Protein AF-A0A8T4JKM2-F1 (afdb_monomer)

Nearest PDB structures (foldseek):
  6i52-assembly1_C  TM=3.536E-01  e=5.740E-02  Saccharomyces cerevisiae S288C
  6cqk-assembly3_C  TM=4.579E-01  e=3.574E-01  Saccharomyces cerevisiae
  2dud-assembly1_B  TM=3.656E-01  e=1.606E-01  Homo sapiens
  8oo7-assembly1_D  TM=4.396E-01  e=1.058E+00  Thermochaetoides thermophila
  6edx-assembly1_A  TM=4.771E-01  e=9.286E+00  Homo sapiens

Sequence (101 aa):
MIQILYSKDVIESSDKSFTIIKEPEIIEDETLEDQRLHITGTFNGKHKKFNCSKVNARFIVESVQTSDVSEWIGIILILETYKTKKDGEMIDAINIKEVRN

Solvent-accessible surface area (backbone atoms only — not comparable to full-atom values): 5868 Å² total; per-residue (Å²): 136,78,43,75,60,50,43,65,61,57,69,76,39,92,63,40,51,33,32,26,73,42,64,55,42,79,46,80,47,96,89,45,102,57,76,34,40,36,37,33,23,37,42,87,91,36,68,28,33,38,78,38,48,73,69,47,50,50,52,48,29,69,70,72,73,46,86,58,52,70,75,45,48,66,30,32,36,31,50,44,71,45,80,44,78,54,98,90,41,82,42,70,40,74,43,68,75,46,78,46,126

Structure (mmCIF, N/CA/C/O backbone):
data_AF-A0A8T4JKM2-F1
#
_entry.id   AF-A0A8T4JKM2-F1
#
loop_
_atom_site.group_PDB
_atom_site.id
_atom_site.type_symbol
_atom_site.label_atom_id
_atom_site.label_alt_id
_atom_site.label_comp_id
_atom_site.label_asym_id
_atom_site.label_entity_id
_atom_site.label_seq_id
_atom_site.pdbx_PDB_ins_code
_atom_site.Cartn_x
_atom_site.Cartn_y
_atom_site.Cartn_z
_atom_site.occupancy
_atom_site.B_iso_or_equiv
_atom_site.auth_seq_id
_atom_site.auth_comp_id
_atom_site.auth_asym_id
_atom_site.auth_atom_id
_atom_site.pdbx_PDB_model_num
ATOM 1 N N . MET A 1 1 ? -5.824 16.584 -7.220 1.00 70.44 1 MET A N 1
ATOM 2 C CA . MET A 1 1 ? -4.993 15.518 -7.821 1.00 70.44 1 MET A CA 1
ATOM 3 C C . MET A 1 1 ? -4.438 14.666 -6.686 1.00 70.44 1 MET A C 1
ATOM 5 O O . MET A 1 1 ? -3.863 15.243 -5.772 1.00 70.44 1 MET A O 1
ATOM 9 N N . ILE A 1 2 ? -4.683 13.351 -6.676 1.00 83.19 2 ILE A N 1
ATOM 10 C CA . ILE A 1 2 ? -4.150 12.452 -5.634 1.00 83.19 2 ILE A CA 1
ATOM 11 C C . ILE A 1 2 ? -2.735 12.037 -6.047 1.00 83.19 2 ILE A C 1
ATOM 13 O O . ILE A 1 2 ? -2.536 11.630 -7.188 1.00 83.19 2 ILE A O 1
ATOM 17 N N . GLN A 1 3 ? -1.761 12.176 -5.148 1.00 91.44 3 GLN A N 1
ATOM 18 C CA . GLN A 1 3 ? -0.361 11.847 -5.428 1.00 91.44 3 GLN A CA 1
ATOM 19 C C . GLN A 1 3 ? -0.084 10.358 -5.200 1.00 91.44 3 GLN A C 1
ATOM 21 O O . GLN A 1 3 ? -0.653 9.760 -4.289 1.00 91.44 3 GLN A O 1
ATOM 26 N N . ILE A 1 4 ? 0.831 9.776 -5.975 1.00 94.38 4 ILE A N 1
ATOM 27 C CA . ILE A 1 4 ? 1.360 8.435 -5.698 1.00 94.38 4 ILE A CA 1
ATOM 28 C C . ILE A 1 4 ? 2.195 8.466 -4.404 1.00 94.38 4 ILE A C 1
ATOM 30 O O . ILE A 1 4 ? 2.862 9.463 -4.108 1.00 94.38 4 ILE A O 1
ATOM 34 N N . LEU A 1 5 ? 2.111 7.393 -3.617 1.00 95.94 5 LEU A N 1
ATOM 35 C CA . LEU A 1 5 ? 2.996 7.112 -2.493 1.00 95.94 5 LEU A CA 1
ATOM 36 C C . LEU A 1 5 ? 4.278 6.464 -3.019 1.00 95.94 5 LEU A C 1
ATOM 38 O O . LEU A 1 5 ? 4.234 5.37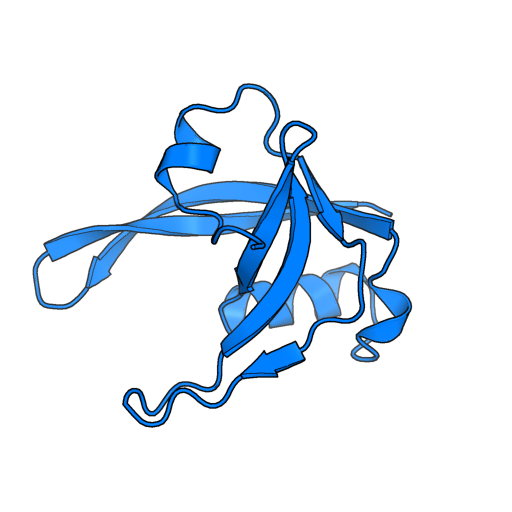4 -3.590 1.00 95.94 5 LEU A O 1
ATOM 42 N N . TYR A 1 6 ? 5.414 7.119 -2.808 1.00 95.62 6 TYR A N 1
ATOM 43 C CA . TYR A 1 6 ? 6.724 6.602 -3.192 1.00 95.62 6 TYR A CA 1
ATOM 44 C C . TYR A 1 6 ? 7.492 6.079 -1.980 1.00 95.62 6 TYR A C 1
ATOM 46 O O . TYR A 1 6 ? 7.274 6.513 -0.852 1.00 95.62 6 TYR A O 1
ATOM 54 N N . SER A 1 7 ? 8.458 5.187 -2.212 1.00 95.94 7 SER A N 1
ATOM 55 C CA . SER A 1 7 ? 9.308 4.623 -1.152 1.00 95.94 7 SER A CA 1
ATOM 56 C C . SER A 1 7 ? 10.002 5.708 -0.321 1.00 95.94 7 SER A C 1
ATOM 58 O O . SER A 1 7 ? 10.144 5.563 0.889 1.00 95.94 7 SER A O 1
ATOM 60 N N . LYS A 1 8 ? 10.357 6.838 -0.948 1.00 96.56 8 LYS A N 1
ATOM 61 C CA . LYS A 1 8 ? 10.904 8.014 -0.261 1.00 96.56 8 LYS A CA 1
ATOM 62 C C . LYS A 1 8 ? 9.955 8.566 0.811 1.00 96.56 8 LYS A C 1
ATOM 64 O O . LYS A 1 8 ? 10.417 8.842 1.912 1.00 96.56 8 LYS A O 1
ATOM 69 N N . ASP A 1 9 ? 8.650 8.661 0.526 1.00 96.81 9 ASP A N 1
ATOM 70 C CA . ASP A 1 9 ? 7.654 9.122 1.505 1.00 96.81 9 ASP A CA 1
ATOM 71 C C . ASP A 1 9 ? 7.650 8.205 2.747 1.00 96.81 9 ASP A C 1
ATOM 73 O O . ASP A 1 9 ? 7.544 8.681 3.874 1.00 96.81 9 ASP A O 1
ATOM 77 N N . VAL A 1 10 ? 7.798 6.887 2.550 1.00 97.31 10 VAL A N 1
ATOM 78 C CA . VAL A 1 10 ? 7.816 5.884 3.633 1.00 97.31 10 VAL A CA 1
ATOM 79 C C . VAL A 1 10 ? 9.124 5.921 4.433 1.00 97.31 10 VAL A C 1
ATOM 81 O O . VAL A 1 10 ? 9.108 5.711 5.646 1.00 97.31 10 VAL A O 1
ATOM 84 N N . ILE A 1 11 ? 10.257 6.183 3.776 1.00 96.69 11 ILE A N 1
ATOM 85 C CA . ILE A 1 11 ? 11.576 6.303 4.421 1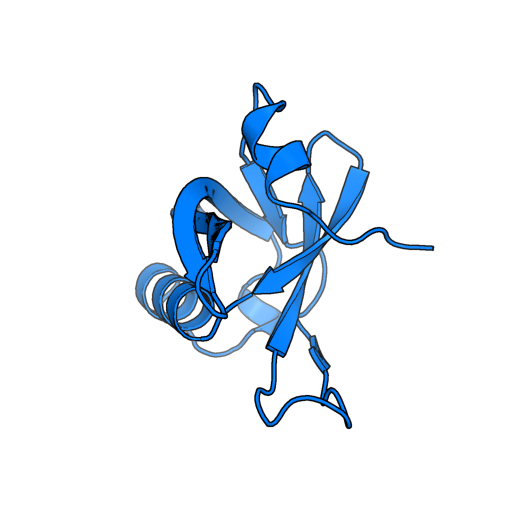.00 96.69 11 ILE A CA 1
ATOM 86 C C . ILE A 1 11 ? 11.641 7.550 5.307 1.00 96.69 11 ILE A C 1
ATOM 88 O O . ILE A 1 11 ? 12.144 7.474 6.425 1.00 96.69 11 ILE A O 1
ATOM 92 N N . GLU A 1 12 ? 11.136 8.681 4.815 1.00 96.31 12 GLU A N 1
ATOM 93 C CA . GLU A 1 12 ? 11.194 9.973 5.511 1.00 96.31 12 GLU A CA 1
ATOM 94 C C . GLU A 1 12 ? 10.134 10.109 6.615 1.00 96.31 12 GLU A C 1
ATOM 96 O O . GLU A 1 12 ? 10.213 11.021 7.438 1.00 96.31 12 GLU A O 1
ATOM 101 N N . SER A 1 13 ? 9.143 9.214 6.649 1.00 95.94 13 SER A N 1
ATOM 102 C CA . SER A 1 13 ? 8.067 9.269 7.631 1.00 95.94 13 SER A CA 1
ATOM 103 C C . SER A 1 13 ? 8.437 8.654 8.981 1.00 95.94 13 SER A C 1
ATOM 105 O O . SER A 1 13 ? 8.947 7.533 9.055 1.00 95.94 13 SER A O 1
ATOM 107 N N . SER A 1 14 ? 8.076 9.348 10.064 1.00 94.31 14 SER A N 1
ATOM 108 C CA . SER A 1 14 ? 8.063 8.788 11.419 1.00 94.31 14 SER A CA 1
ATOM 109 C C . SER A 1 14 ? 6.880 7.843 11.659 1.00 94.31 14 SER A C 1
ATOM 111 O O . SER A 1 14 ? 7.017 6.895 12.430 1.00 94.31 14 SER A O 1
ATOM 113 N N . ASP A 1 15 ? 5.748 8.067 10.986 1.00 95.69 15 ASP A N 1
ATOM 114 C CA . ASP A 1 15 ? 4.570 7.199 11.016 1.00 95.69 15 ASP A CA 1
ATOM 115 C C . ASP A 1 15 ? 4.383 6.510 9.661 1.00 95.69 15 ASP A C 1
ATOM 117 O O . ASP A 1 15 ? 4.163 7.146 8.630 1.00 95.69 15 ASP A O 1
ATOM 121 N N . LYS A 1 16 ? 4.490 5.184 9.649 1.00 97.12 16 LYS A N 1
ATOM 122 C CA . LYS A 1 16 ? 4.386 4.386 8.421 1.00 97.12 16 LYS A CA 1
ATOM 123 C C . LYS A 1 16 ? 2.994 3.793 8.218 1.00 97.12 16 LYS A C 1
ATOM 125 O O . LYS A 1 16 ? 2.839 2.875 7.416 1.00 97.12 16 LYS A O 1
ATOM 130 N N . SER A 1 17 ? 2.003 4.309 8.937 1.00 98.19 17 SER A N 1
ATOM 131 C CA . SER A 1 17 ? 0.611 3.887 8.843 1.00 98.19 17 SER A CA 1
ATOM 132 C C . SER A 1 17 ? -0.053 4.474 7.598 1.00 98.19 17 SER A C 1
ATOM 134 O O . SER A 1 17 ? -0.063 5.687 7.379 1.00 98.19 17 SER A O 1
ATOM 136 N N . PHE A 1 18 ? -0.631 3.601 6.782 1.00 98.38 18 PHE A N 1
ATOM 137 C CA . PHE A 1 18 ? -1.434 3.947 5.620 1.00 98.38 18 PHE A CA 1
ATOM 138 C C . PHE A 1 18 ? -2.855 3.427 5.829 1.00 98.38 18 PHE A C 1
ATOM 140 O O . PHE A 1 18 ? -3.076 2.219 5.821 1.00 98.38 18 PHE A O 1
ATOM 147 N N . THR A 1 19 ? -3.823 4.322 6.012 1.00 98.25 19 THR A N 1
ATOM 148 C CA . THR A 1 19 ? -5.229 3.937 6.213 1.00 98.25 19 THR A CA 1
ATOM 149 C C . THR A 1 19 ? -5.960 3.931 4.883 1.00 98.25 19 THR A C 1
ATOM 151 O O . THR A 1 19 ? -5.976 4.952 4.198 1.00 98.25 19 THR A O 1
ATOM 154 N N . ILE A 1 20 ? -6.585 2.818 4.515 1.00 97.81 20 ILE A N 1
ATOM 155 C CA . ILE A 1 20 ? 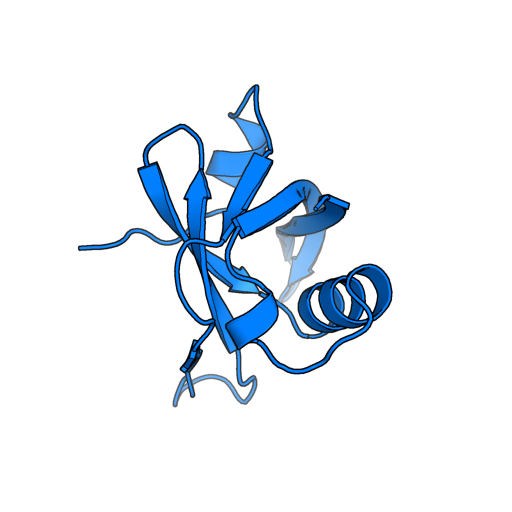-7.378 2.706 3.286 1.00 97.81 20 ILE A CA 1
ATOM 156 C C . ILE A 1 20 ? -8.673 3.510 3.454 1.00 97.81 20 ILE A C 1
ATOM 158 O O . ILE A 1 20 ? -9.400 3.320 4.423 1.00 97.81 20 ILE A O 1
ATOM 162 N N . ILE A 1 21 ? -8.969 4.420 2.521 1.00 97.44 21 ILE A N 1
ATOM 163 C CA . ILE A 1 21 ? -10.134 5.328 2.624 1.00 97.44 21 ILE A CA 1
ATOM 164 C C . ILE A 1 21 ? -11.134 5.178 1.476 1.00 97.44 21 ILE A C 1
ATOM 166 O O . ILE A 1 21 ? -12.176 5.832 1.480 1.00 97.44 21 ILE A O 1
ATOM 170 N N . LYS A 1 22 ? -10.800 4.376 0.465 1.00 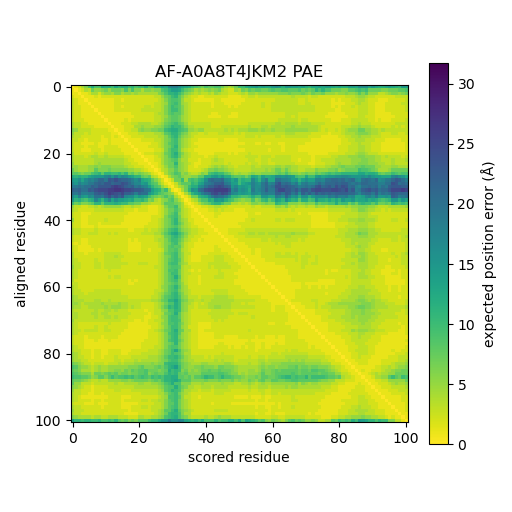95.81 22 LYS A N 1
ATOM 171 C CA . LYS A 1 22 ? -11.659 4.068 -0.680 1.00 95.81 22 LYS A CA 1
ATOM 172 C C . LYS A 1 22 ? -11.407 2.646 -1.145 1.00 95.81 22 LYS A C 1
ATOM 174 O O . LYS A 1 22 ? -10.320 2.116 -0.920 1.00 95.81 22 LYS A O 1
ATOM 179 N N . GLU A 1 23 ? -12.397 2.101 -1.837 1.00 94.75 23 GLU A N 1
ATOM 180 C CA . GLU A 1 23 ? -12.287 0.825 -2.529 1.00 94.75 23 GLU A CA 1
ATOM 181 C C . GLU A 1 23 ? -11.061 0.830 -3.468 1.00 94.75 23 GLU A C 1
ATOM 183 O O . GLU A 1 23 ? -10.891 1.771 -4.254 1.00 94.75 23 GLU A O 1
ATOM 188 N N . PRO A 1 24 ? -10.156 -0.155 -3.338 1.00 93.62 24 PRO A N 1
ATOM 189 C CA . PRO A 1 24 ? -9.048 -0.358 -4.260 1.00 93.62 24 PRO A CA 1
ATOM 190 C C . PRO A 1 24 ? -9.507 -0.561 -5.707 1.00 93.62 24 PRO A C 1
ATOM 192 O O . PRO A 1 24 ? -10.426 -1.324 -5.979 1.00 93.62 24 PRO A O 1
ATOM 195 N N . GLU A 1 25 ? -8.806 0.067 -6.647 1.00 91.69 25 GLU A N 1
ATOM 196 C CA . GLU A 1 25 ? -9.116 -0.001 -8.079 1.00 91.69 25 GLU A CA 1
ATOM 197 C C . GLU A 1 25 ? -8.008 -0.771 -8.807 1.00 91.69 25 GLU A C 1
ATOM 199 O O . GLU A 1 25 ? -6.824 -0.511 -8.585 1.00 91.69 25 GLU A O 1
ATOM 204 N N . ILE A 1 26 ? -8.359 -1.698 -9.699 1.00 85.44 26 ILE A N 1
ATOM 205 C CA . ILE A 1 26 ? -7.381 -2.279 -10.629 1.00 85.44 26 ILE A CA 1
ATOM 206 C C . ILE A 1 26 ? -7.206 -1.292 -11.777 1.00 85.44 26 ILE A C 1
ATOM 208 O O . ILE A 1 26 ? -8.181 -0.921 -12.428 1.00 85.44 26 ILE A O 1
ATOM 212 N N . ILE A 1 27 ? -5.967 -0.869 -12.022 1.00 79.50 27 ILE A N 1
ATOM 213 C CA . ILE A 1 27 ? -5.634 -0.080 -13.20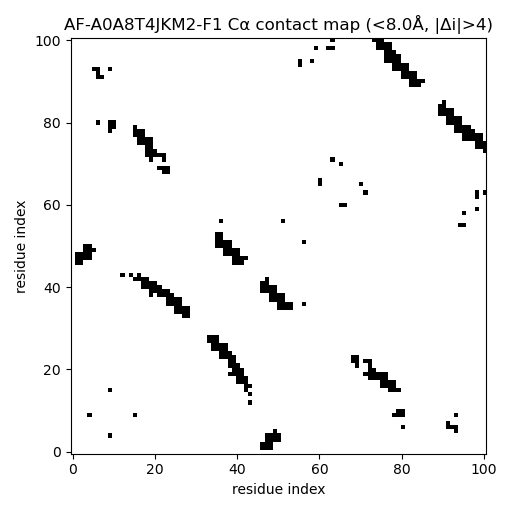7 1.00 79.50 27 ILE A CA 1
ATOM 214 C C . ILE A 1 27 ? -4.834 -0.970 -14.151 1.00 79.50 27 ILE A C 1
ATOM 216 O O . ILE A 1 27 ? -3.800 -1.530 -13.773 1.00 79.50 27 ILE A O 1
ATOM 220 N N . GLU A 1 28 ? -5.338 -1.106 -15.372 1.00 63.56 28 GLU A N 1
ATOM 221 C CA . GLU A 1 28 ? -4.588 -1.670 -16.487 1.00 63.56 28 GLU A CA 1
ATOM 222 C C . GLU A 1 28 ? -3.637 -0.581 -16.995 1.00 63.56 28 GLU A C 1
ATOM 224 O O . GLU A 1 28 ? -4.073 0.472 -17.460 1.00 63.56 28 GLU A O 1
ATOM 229 N N . ASP A 1 29 ? -2.332 -0.786 -16.824 1.00 55.12 29 ASP A N 1
ATOM 230 C CA . ASP A 1 29 ? -1.324 0.058 -17.456 1.00 55.12 29 ASP A CA 1
ATOM 231 C C . ASP A 1 29 ? -1.060 -0.518 -18.85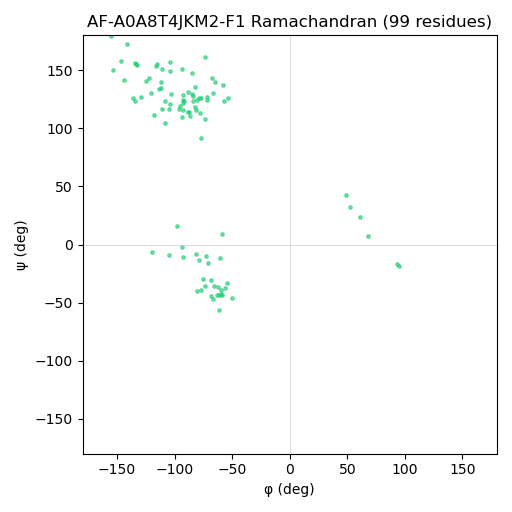0 1.00 55.12 29 ASP A C 1
ATOM 233 O O . ASP A 1 29 ? -0.511 -1.608 -18.983 1.00 55.12 29 ASP A O 1
ATOM 237 N N . GLU A 1 30 ? -1.467 0.195 -19.901 1.00 46.59 30 GLU A N 1
ATOM 238 C CA . GLU A 1 30 ? -1.320 -0.250 -21.296 1.00 46.59 30 GLU A CA 1
ATOM 239 C C . GLU A 1 30 ? 0.152 -0.477 -21.711 1.00 46.59 30 GLU A C 1
ATOM 241 O O . GLU A 1 30 ? 0.417 -1.048 -22.769 1.00 46.59 30 GLU A O 1
ATOM 246 N N . THR A 1 31 ? 1.122 -0.046 -20.893 1.00 53.09 31 THR A N 1
ATOM 247 C CA . THR A 1 31 ? 2.562 -0.143 -21.181 1.00 53.09 31 THR A CA 1
ATOM 248 C C . THR A 1 31 ? 3.304 -1.226 -20.398 1.00 53.09 31 THR A C 1
ATOM 250 O O . THR A 1 31 ? 4.465 -1.513 -20.700 1.00 53.09 31 THR A O 1
ATOM 253 N N . LEU A 1 32 ? 2.663 -1.852 -19.409 1.00 44.31 32 LEU A N 1
ATOM 254 C CA . LEU A 1 32 ? 3.266 -2.862 -18.543 1.00 44.31 32 LEU A CA 1
ATOM 255 C C . LEU A 1 32 ? 2.292 -4.036 -18.415 1.00 44.31 32 LEU A C 1
ATOM 257 O O . LEU A 1 32 ? 1.181 -3.858 -17.939 1.00 44.31 32 LEU A O 1
ATOM 261 N N . GLU A 1 33 ? 2.725 -5.252 -18.752 1.00 47.78 33 GLU A N 1
ATOM 262 C CA . GLU A 1 33 ? 1.963 -6.514 -18.605 1.00 47.78 33 GLU A CA 1
ATOM 263 C C . GLU A 1 33 ? 1.515 -6.844 -17.153 1.00 47.78 33 GLU A C 1
ATOM 265 O O . GLU A 1 33 ? 1.015 -7.933 -16.880 1.00 47.78 33 GLU A O 1
ATOM 270 N N . ASP A 1 34 ? 1.674 -5.914 -16.207 1.00 58.88 34 ASP A N 1
ATOM 271 C CA . ASP A 1 34 ? 1.314 -6.041 -14.801 1.00 58.88 34 ASP A CA 1
ATOM 272 C C . ASP A 1 34 ? 0.086 -5.175 -14.481 1.00 58.88 34 ASP A C 1
ATOM 274 O O . ASP A 1 34 ? 0.195 -3.963 -14.276 1.00 58.88 34 ASP A O 1
ATOM 278 N N . GLN A 1 35 ? -1.079 -5.809 -14.327 1.00 65.19 35 GLN A N 1
ATOM 279 C CA . GLN A 1 35 ? -2.210 -5.197 -13.625 1.00 65.19 35 GLN A CA 1
ATOM 280 C C . GLN A 1 35 ? -1.769 -4.815 -12.205 1.00 65.19 35 GLN A C 1
ATOM 282 O O . GLN A 1 35 ? -1.303 -5.666 -11.436 1.00 65.19 35 GLN A O 1
ATOM 287 N N . ARG A 1 36 ? -1.914 -3.537 -11.831 1.00 76.25 36 ARG A N 1
ATOM 288 C CA . ARG A 1 36 ? -1.574 -3.064 -10.481 1.00 76.25 36 ARG A CA 1
ATOM 289 C C . ARG A 1 36 ? -2.819 -2.627 -9.731 1.00 76.25 36 ARG A C 1
ATOM 291 O O . ARG A 1 36 ? -3.650 -1.880 -10.241 1.00 76.25 36 ARG A O 1
ATOM 298 N N . LEU A 1 37 ? -2.917 -3.078 -8.482 1.00 89.62 37 LEU A N 1
ATOM 299 C CA . LEU A 1 37 ? -3.989 -2.68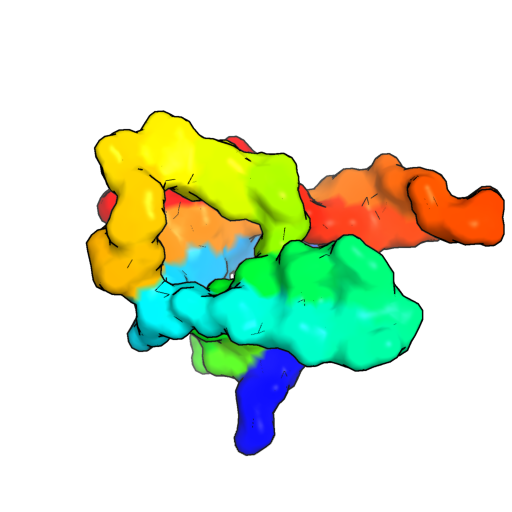3 -7.580 1.00 89.62 37 LEU A CA 1
ATOM 300 C C . LEU A 1 37 ? -3.636 -1.327 -6.962 1.00 89.62 37 LEU A C 1
ATOM 302 O O . LEU A 1 37 ? -2.641 -1.195 -6.250 1.00 89.62 37 LEU A O 1
ATOM 306 N N . HIS A 1 38 ? -4.427 -0.302 -7.243 1.00 93.69 38 HIS A N 1
ATOM 307 C CA . HIS A 1 38 ? -4.256 1.032 -6.689 1.00 93.69 38 HIS A CA 1
ATOM 308 C C . HIS A 1 38 ? -5.119 1.184 -5.444 1.00 93.69 38 HIS A C 1
ATOM 310 O O . HIS A 1 38 ? -6.341 1.291 -5.513 1.00 93.69 38 HIS A O 1
ATOM 316 N N . ILE A 1 39 ? -4.464 1.244 -4.288 1.00 95.88 39 ILE A N 1
ATOM 317 C CA . ILE A 1 39 ? -5.130 1.446 -3.006 1.00 95.88 39 ILE A CA 1
ATOM 318 C C . ILE A 1 39 ? -5.081 2.936 -2.675 1.00 95.88 39 ILE A C 1
ATOM 320 O O . ILE A 1 39 ? -4.004 3.522 -2.553 1.00 95.88 39 ILE A O 1
ATOM 324 N N . THR A 1 40 ? -6.241 3.575 -2.533 1.00 97.06 40 THR A N 1
ATOM 325 C CA . THR A 1 40 ? -6.310 4.981 -2.114 1.00 97.06 40 THR A CA 1
ATOM 326 C C . THR A 1 40 ? -6.463 5.067 -0.598 1.00 97.06 40 THR A C 1
ATOM 328 O O . THR A 1 40 ? -7.356 4.453 -0.015 1.00 97.06 40 THR A O 1
ATOM 331 N N . GLY A 1 41 ? -5.610 5.864 0.041 1.00 97.12 41 GLY A N 1
ATOM 332 C CA . GLY A 1 41 ? -5.545 5.967 1.495 1.00 97.12 41 GLY A CA 1
ATOM 333 C C . GLY A 1 41 ? -4.983 7.286 1.998 1.00 97.12 41 GLY A C 1
ATOM 334 O O . GLY A 1 41 ? -4.604 8.164 1.217 1.00 97.12 41 GLY A O 1
ATOM 335 N N . THR A 1 42 ? -4.920 7.412 3.318 1.00 97.62 42 THR A N 1
ATOM 336 C CA . THR A 1 42 ? -4.280 8.526 4.018 1.00 97.62 42 THR A CA 1
ATOM 337 C C . THR A 1 42 ? -2.931 8.081 4.565 1.00 97.62 42 THR A C 1
ATOM 339 O O . THR A 1 42 ? -2.841 7.069 5.253 1.00 97.62 42 THR A O 1
ATOM 342 N N . PHE A 1 43 ? -1.891 8.865 4.287 1.00 97.62 43 PHE A N 1
ATOM 343 C CA . PHE A 1 43 ? -0.537 8.689 4.808 1.00 97.62 43 PHE A CA 1
ATOM 344 C C . PHE A 1 43 ? 0.006 10.053 5.229 1.00 97.62 43 PHE A C 1
ATOM 346 O O . PHE A 1 43 ? -0.026 10.993 4.430 1.00 97.62 43 PHE A O 1
ATOM 353 N N . ASN A 1 44 ? 0.468 10.196 6.475 1.00 94.81 44 ASN A N 1
ATOM 354 C CA . ASN A 1 44 ? 0.889 11.489 7.038 1.00 94.81 44 ASN A CA 1
ATOM 355 C C . ASN A 1 44 ? -0.139 12.616 6.825 1.00 94.81 44 ASN A C 1
ATOM 357 O O . ASN A 1 44 ? 0.200 13.725 6.406 1.00 94.81 44 ASN A O 1
ATOM 361 N N . GLY A 1 45 ? -1.424 12.304 7.028 1.00 93.25 45 GLY A N 1
ATOM 362 C CA . GLY A 1 45 ? -2.530 13.250 6.845 1.00 93.25 45 GLY A CA 1
ATOM 363 C C . GLY A 1 45 ? -2.794 13.673 5.393 1.00 93.25 45 GLY A C 1
ATOM 364 O O . GLY A 1 45 ? -3.606 14.566 5.159 1.00 93.25 45 GLY A O 1
ATOM 365 N N . LYS A 1 46 ? -2.131 13.061 4.404 1.00 95.25 46 LYS A N 1
ATOM 366 C CA . LYS A 1 46 ? -2.321 13.353 2.978 1.00 95.25 46 LYS A CA 1
ATOM 367 C C . LY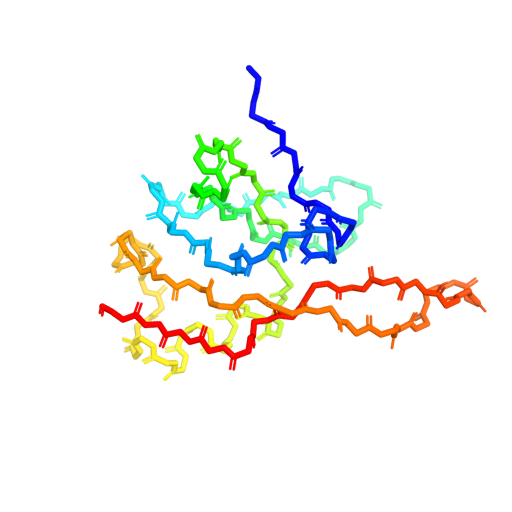S A 1 46 ? -2.966 12.176 2.268 1.00 95.25 46 LYS A C 1
ATOM 369 O O . LYS A 1 46 ? -2.585 11.029 2.485 1.00 95.25 46 LYS A O 1
ATOM 374 N N . HIS A 1 47 ? -3.886 12.469 1.353 1.00 96.69 47 HIS A N 1
ATOM 375 C CA . HIS A 1 47 ? -4.434 11.451 0.464 1.00 96.69 47 HIS A CA 1
ATOM 376 C C . HIS A 1 47 ? -3.382 11.034 -0.563 1.00 96.69 47 HIS A C 1
ATOM 378 O O . HIS A 1 47 ? -2.851 11.868 -1.308 1.00 96.69 47 HIS A O 1
ATOM 384 N N . LYS A 1 48 ? -3.103 9.735 -0.607 1.00 96.75 48 LYS A N 1
ATOM 385 C CA . LYS A 1 48 ? -2.110 9.118 -1.478 1.00 96.75 48 LYS A CA 1
ATOM 386 C C . LYS A 1 48 ? -2.697 7.885 -2.168 1.00 96.75 48 LYS A C 1
ATOM 388 O O . LYS A 1 48 ? -3.623 7.251 -1.664 1.00 96.75 48 LYS A O 1
ATOM 393 N N . LYS A 1 49 ? -2.136 7.546 -3.326 1.00 96.00 49 LYS A N 1
ATOM 394 C CA . LYS A 1 49 ? -2.369 6.285 -4.035 1.00 96.00 49 LYS A CA 1
ATOM 395 C C . LYS A 1 49 ? -1.167 5.374 -3.837 1.00 96.00 49 LYS A C 1
ATOM 397 O O . LYS A 1 49 ? -0.053 5.741 -4.200 1.00 96.00 49 LYS A O 1
ATOM 402 N N . PHE A 1 50 ? -1.391 4.205 -3.259 1.00 95.19 50 PHE A N 1
ATOM 403 C CA . PHE A 1 50 ? -0.389 3.166 -3.113 1.00 95.19 50 PHE A CA 1
ATOM 404 C C . PHE A 1 50 ? -0.533 2.153 -4.251 1.00 95.19 50 PHE A C 1
ATOM 406 O O . PHE A 1 50 ? -1.552 1.471 -4.361 1.00 95.19 50 PHE A O 1
ATOM 413 N N . ASN A 1 51 ? 0.500 2.059 -5.091 1.00 92.88 51 ASN A N 1
ATOM 414 C CA . ASN A 1 51 ? 0.576 1.064 -6.157 1.00 92.88 51 ASN A CA 1
ATOM 415 C C . ASN A 1 51 ? 0.952 -0.284 -5.531 1.00 92.88 51 ASN A C 1
ATOM 417 O O . ASN A 1 51 ? 2.131 -0.590 -5.330 1.00 92.88 51 ASN A O 1
ATOM 421 N N . CYS A 1 52 ? -0.064 -1.061 -5.181 1.00 91.94 52 CYS A N 1
ATOM 422 C CA . CYS A 1 52 ? 0.071 -2.310 -4.459 1.00 91.94 52 CYS A CA 1
ATOM 423 C C . CYS A 1 52 ? 0.505 -3.433 -5.412 1.00 91.94 52 CYS A C 1
ATOM 425 O O . CYS A 1 52 ? -0.111 -3.678 -6.451 1.00 91.94 52 CYS A O 1
ATOM 427 N N . SER A 1 53 ? 1.599 -4.111 -5.062 1.00 90.38 53 SER A N 1
ATOM 428 C CA . SER A 1 53 ? 2.074 -5.290 -5.786 1.00 90.38 53 SER A CA 1
ATOM 429 C C . SER A 1 53 ? 1.179 -6.499 -5.505 1.00 90.38 53 SER A C 1
ATOM 431 O O . SER A 1 53 ? 0.504 -6.561 -4.479 1.00 90.38 53 SER A O 1
ATOM 433 N N . LYS A 1 54 ? 1.240 -7.520 -6.365 1.00 88.81 54 LYS A N 1
ATOM 434 C CA . LYS A 1 54 ? 0.522 -8.788 -6.153 1.00 88.81 54 LYS A CA 1
ATOM 435 C C . LYS A 1 54 ? 0.862 -9.456 -4.813 1.00 88.81 54 LYS A C 1
ATOM 437 O O . LYS A 1 54 ? -0.016 -10.027 -4.174 1.00 88.81 54 LYS A O 1
ATOM 442 N N . VAL A 1 55 ? 2.124 -9.376 -4.383 1.00 91.81 55 VAL A N 1
ATOM 443 C CA . VAL A 1 55 ? 2.585 -9.939 -3.101 1.00 91.81 55 VAL A CA 1
ATOM 444 C C . VAL A 1 55 ? 1.950 -9.197 -1.926 1.00 91.81 55 VAL A C 1
ATOM 446 O O . VAL A 1 55 ? 1.388 -9.832 -1.040 1.00 91.81 55 VAL A O 1
ATOM 449 N N . ASN A 1 56 ? 1.959 -7.863 -1.962 1.00 94.31 56 ASN A N 1
ATOM 450 C CA . ASN A 1 56 ? 1.325 -7.038 -0.935 1.00 94.31 56 ASN A CA 1
ATOM 451 C C . ASN A 1 56 ? -0.196 -7.257 -0.900 1.00 94.31 56 ASN A C 1
ATOM 453 O O . ASN A 1 56 ? -0.760 -7.429 0.174 1.00 94.31 56 ASN A O 1
ATOM 457 N N . ALA A 1 57 ? -0.858 -7.314 -2.059 1.00 92.56 57 ALA A N 1
ATOM 458 C CA . ALA A 1 57 ? -2.296 -7.565 -2.139 1.00 92.56 57 ALA A CA 1
ATOM 459 C C . ALA A 1 57 ? -2.670 -8.922 -1.525 1.00 92.56 57 ALA A C 1
ATOM 461 O O . ALA A 1 57 ? -3.620 -9.011 -0.752 1.00 92.56 57 ALA A O 1
ATOM 462 N N . ARG A 1 58 ? -1.882 -9.968 -1.808 1.00 93.81 58 ARG A N 1
ATOM 463 C CA . ARG A 1 58 ? -2.063 -11.289 -1.197 1.00 93.81 58 ARG A CA 1
ATOM 464 C C . ARG A 1 58 ? -1.893 -11.246 0.322 1.00 93.81 58 ARG A C 1
ATOM 466 O O . ARG A 1 58 ? -2.703 -11.833 1.029 1.00 93.81 58 ARG A O 1
ATOM 473 N N . PHE A 1 59 ? -0.884 -10.530 0.814 1.00 95.56 59 PHE A N 1
ATOM 474 C CA . PHE A 1 59 ? -0.657 -10.376 2.250 1.00 95.56 59 PHE A CA 1
ATOM 475 C C . PHE A 1 59 ? -1.825 -9.673 2.958 1.00 95.56 59 PHE A C 1
ATOM 477 O O . PHE A 1 59 ? -2.192 -10.067 4.066 1.00 95.56 59 PHE A O 1
ATOM 484 N N . ILE A 1 60 ? -2.454 -8.683 2.308 1.00 95.44 60 ILE A N 1
ATOM 485 C CA . ILE A 1 60 ? -3.683 -8.062 2.820 1.00 95.44 60 ILE A CA 1
ATOM 486 C C . ILE A 1 60 ? -4.786 -9.113 2.919 1.00 95.44 60 ILE A C 1
ATOM 488 O O . ILE A 1 60 ? -5.268 -9.335 4.021 1.00 95.44 60 ILE A O 1
ATOM 492 N N . VAL A 1 61 ? -5.123 -9.806 1.822 1.00 95.50 61 VAL A N 1
ATOM 493 C CA . VAL A 1 61 ? -6.168 -10.855 1.796 1.00 95.50 61 VAL A CA 1
ATOM 494 C C . VAL A 1 61 ? -5.970 -11.883 2.911 1.00 95.50 61 VAL A C 1
ATOM 496 O O . VAL A 1 61 ? -6.919 -12.225 3.609 1.00 95.50 61 VAL A O 1
ATOM 499 N N . GLU A 1 62 ? -4.742 -12.369 3.094 1.00 96.25 62 GLU A N 1
ATOM 500 C CA . GLU A 1 62 ? -4.412 -13.360 4.125 1.00 96.25 62 GLU A CA 1
ATOM 501 C C . GLU A 1 62 ? -4.591 -12.801 5.546 1.00 96.25 62 GLU A C 1
ATOM 503 O O . GLU A 1 62 ? -5.039 -13.524 6.436 1.00 96.25 62 GLU A O 1
ATOM 508 N N . SER A 1 63 ? -4.295 -11.516 5.755 1.00 96.06 63 SER A N 1
ATOM 509 C CA . SER A 1 63 ? -4.431 -10.859 7.060 1.00 96.06 63 SER A CA 1
ATOM 510 C C . SER A 1 63 ? -5.881 -10.512 7.405 1.00 96.06 63 SER A C 1
ATOM 512 O O . SER A 1 63 ? -6.294 -10.654 8.553 1.00 96.06 63 SER A O 1
ATOM 514 N N . VAL A 1 64 ? -6.658 -10.066 6.416 1.00 94.94 64 VAL A N 1
ATOM 515 C CA . VAL A 1 64 ? -8.045 -9.597 6.590 1.00 94.94 64 VAL A CA 1
ATOM 516 C C . VAL A 1 64 ? -9.070 -10.711 6.376 1.00 94.94 64 VAL A C 1
ATOM 518 O O . VAL A 1 64 ? -10.237 -10.547 6.706 1.00 94.94 64 VAL A O 1
ATOM 521 N N . GLN A 1 65 ? -8.627 -11.858 5.852 1.00 95.38 65 GLN A N 1
ATOM 522 C CA . GLN A 1 65 ? -9.420 -13.061 5.578 1.00 95.38 65 GLN A CA 1
ATOM 523 C C . GLN A 1 65 ? -10.561 -12.865 4.566 1.00 95.38 65 GLN A C 1
ATOM 525 O O . GLN A 1 65 ? -11.499 -13.659 4.527 1.00 95.38 65 GLN A O 1
ATOM 530 N N . THR A 1 66 ? -10.461 -11.853 3.700 1.00 93.25 66 THR A N 1
ATOM 531 C CA . THR A 1 66 ? -11.420 -11.597 2.618 1.00 93.25 66 THR A CA 1
ATOM 532 C C . THR A 1 66 ? -10.717 -11.065 1.370 1.00 93.25 66 THR A C 1
ATOM 534 O O . THR A 1 66 ? -9.760 -10.288 1.441 1.00 93.25 66 THR A O 1
ATOM 537 N N . SER A 1 67 ? -11.184 -11.508 0.202 1.00 91.38 67 SER A N 1
ATOM 538 C CA . SER A 1 67 ? -10.794 -10.954 -1.098 1.00 91.38 67 SER A CA 1
ATOM 539 C C . SER A 1 67 ? -11.751 -9.869 -1.590 1.00 91.38 67 SER A C 1
ATOM 541 O O . SER A 1 67 ? -11.524 -9.321 -2.666 1.00 91.38 67 SER A O 1
ATOM 543 N N . ASP A 1 68 ? -12.820 -9.581 -0.844 1.00 93.12 68 ASP A N 1
ATOM 544 C CA . ASP A 1 68 ? -13.686 -8.441 -1.115 1.00 93.12 68 ASP A CA 1
ATOM 545 C C . ASP A 1 68 ? -12.952 -7.157 -0.709 1.00 93.12 68 ASP A C 1
ATOM 547 O O . ASP A 1 68 ? -12.729 -6.873 0.468 1.00 93.12 68 ASP A O 1
ATOM 551 N N . VAL A 1 69 ? -12.531 -6.385 -1.710 1.00 92.88 69 VAL A N 1
ATOM 552 C CA . VAL A 1 69 ? -11.746 -5.163 -1.508 1.00 92.88 69 VAL A CA 1
ATOM 553 C C . VAL A 1 69 ? -12.570 -4.022 -0.903 1.00 92.88 69 VAL A C 1
ATOM 555 O O . VAL A 1 69 ? -11.989 -3.066 -0.383 1.00 92.88 69 VAL A O 1
ATOM 558 N N . SER A 1 70 ? -13.905 -4.114 -0.920 1.00 93.81 70 SER A N 1
ATOM 559 C CA . SER A 1 70 ? -14.777 -3.143 -0.252 1.00 93.81 70 SER A CA 1
ATOM 560 C C . SER A 1 70 ? -14.664 -3.234 1.275 1.00 93.81 70 SER A C 1
ATOM 562 O O . SER A 1 70 ? -14.721 -2.214 1.965 1.00 93.81 70 SER A O 1
ATOM 564 N N . GLU A 1 71 ? -14.380 -4.430 1.800 1.00 94.88 71 GLU A N 1
ATOM 565 C CA . GLU A 1 71 ? -14.144 -4.676 3.226 1.00 94.88 71 GLU A CA 1
ATOM 566 C C . GLU A 1 71 ? -12.792 -4.129 3.708 1.00 94.88 71 GLU A C 1
ATOM 568 O O . GLU A 1 71 ? -12.531 -4.073 4.907 1.00 94.88 71 GLU A O 1
ATOM 573 N N . TRP A 1 72 ? -11.913 -3.699 2.797 1.00 95.88 72 TRP A N 1
ATOM 574 C CA . TRP A 1 72 ? -10.589 -3.198 3.168 1.00 95.88 72 TRP A CA 1
ATOM 575 C C . TRP A 1 72 ? -10.602 -1.738 3.631 1.00 95.88 72 TRP A C 1
ATOM 577 O O . TRP A 1 72 ? -9.585 -1.220 4.090 1.00 95.88 72 TRP A O 1
ATOM 587 N N . ILE A 1 73 ? -11.728 -1.038 3.499 1.00 97.12 73 ILE A N 1
ATOM 588 C CA . ILE A 1 73 ? -11.851 0.365 3.899 1.00 97.12 73 ILE A CA 1
ATOM 589 C C . ILE A 1 73 ? -11.736 0.480 5.426 1.00 97.12 73 ILE A C 1
ATOM 591 O O . ILE A 1 73 ? -12.421 -0.209 6.171 1.00 97.12 73 ILE A O 1
ATOM 595 N N . GLY A 1 74 ? -10.882 1.391 5.896 1.00 96.88 74 GLY A N 1
ATOM 596 C CA . GLY A 1 74 ? -10.577 1.586 7.316 1.00 96.88 74 GLY A CA 1
ATOM 597 C C . GLY A 1 74 ? -9.361 0.799 7.805 1.00 96.88 74 GLY A C 1
ATOM 598 O O . GLY A 1 74 ? -8.771 1.181 8.813 1.00 96.88 74 GLY A O 1
ATOM 599 N N . ILE A 1 75 ? -8.920 -0.217 7.057 1.00 97.62 75 ILE A N 1
ATOM 600 C CA . ILE A 1 75 ? -7.747 -1.022 7.405 1.00 97.62 75 ILE A CA 1
ATOM 601 C C . ILE A 1 75 ? -6.480 -0.169 7.364 1.00 97.62 75 ILE A C 1
ATOM 603 O O . ILE A 1 75 ? -6.286 0.669 6.474 1.00 97.62 75 ILE A O 1
ATOM 607 N N . ILE A 1 76 ? -5.598 -0.400 8.336 1.00 98.25 76 ILE A N 1
ATOM 608 C CA . ILE A 1 76 ? -4.321 0.292 8.475 1.00 98.25 76 ILE A CA 1
ATOM 609 C C . ILE A 1 76 ? -3.195 -0.647 8.045 1.00 98.25 76 ILE A C 1
ATOM 611 O O . ILE A 1 76 ? -2.928 -1.671 8.673 1.00 98.25 76 ILE A O 1
ATOM 615 N N . LEU A 1 77 ? -2.493 -0.267 6.982 1.00 98.38 77 LEU A N 1
ATOM 616 C CA . LEU A 1 77 ? -1.297 -0.944 6.498 1.00 98.38 77 LEU A CA 1
ATOM 617 C C . LEU A 1 77 ? -0.068 -0.290 7.131 1.00 98.38 77 LEU A C 1
ATOM 619 O O . LEU A 1 77 ? 0.160 0.906 6.951 1.00 98.38 77 LEU A O 1
ATOM 623 N N . ILE A 1 78 ? 0.748 -1.061 7.844 1.00 98.31 78 ILE A N 1
ATOM 624 C CA . ILE A 1 78 ? 2.048 -0.593 8.328 1.00 98.31 78 ILE A CA 1
ATOM 625 C C . ILE A 1 78 ? 3.078 -0.872 7.244 1.00 98.31 78 ILE A C 1
ATOM 627 O O . ILE A 1 78 ? 3.361 -2.025 6.914 1.00 98.31 78 ILE A O 1
ATOM 631 N N . LEU A 1 79 ? 3.633 0.193 6.678 1.00 98.19 79 LEU A N 1
ATOM 632 C CA . LEU A 1 79 ? 4.529 0.108 5.535 1.00 98.19 79 LEU A CA 1
ATOM 633 C C . LEU A 1 79 ? 5.997 0.042 5.960 1.00 98.19 79 LEU A C 1
ATOM 635 O O . LEU A 1 79 ? 6.423 0.605 6.968 1.00 98.19 79 LEU A O 1
ATOM 639 N N . GLU A 1 80 ? 6.804 -0.602 5.132 1.00 97.56 80 GLU A N 1
ATOM 640 C CA . GLU A 1 80 ? 8.257 -0.548 5.208 1.00 97.56 80 GLU A CA 1
ATOM 641 C C . GLU A 1 80 ? 8.864 -0.502 3.806 1.00 97.56 80 GLU A C 1
ATOM 643 O O . GLU A 1 80 ? 8.167 -0.635 2.799 1.00 97.56 80 GLU A O 1
ATOM 648 N N . THR A 1 81 ? 10.173 -0.288 3.735 1.00 97.19 81 THR A N 1
ATOM 649 C CA . THR A 1 81 ? 10.904 -0.284 2.469 1.00 97.19 81 THR A CA 1
ATOM 650 C C . THR A 1 81 ? 12.013 -1.311 2.490 1.00 97.19 81 THR A C 1
ATOM 652 O O . THR A 1 81 ? 12.697 -1.467 3.502 1.00 97.19 81 THR A O 1
ATOM 655 N N . TYR A 1 82 ? 12.238 -1.950 1.351 1.00 94.88 82 TYR A N 1
ATOM 656 C CA . TYR A 1 82 ? 13.346 -2.870 1.142 1.00 94.88 82 TYR A CA 1
ATOM 657 C C . TYR A 1 82 ? 14.028 -2.578 -0.192 1.00 94.88 82 TYR A C 1
ATOM 659 O O . TYR A 1 82 ? 13.430 -2.014 -1.112 1.00 94.88 82 TYR A O 1
ATOM 667 N N . LYS A 1 83 ? 15.299 -2.965 -0.296 1.00 94.94 83 LYS A N 1
ATOM 668 C CA . LYS A 1 83 ? 16.066 -2.845 -1.533 1.00 94.94 83 LYS A CA 1
ATOM 669 C C . LYS A 1 83 ? 15.781 -4.046 -2.430 1.00 94.94 83 LYS A C 1
ATOM 671 O O . LYS A 1 83 ? 15.939 -5.184 -1.998 1.00 94.94 83 LYS A O 1
ATOM 676 N N . THR A 1 84 ? 15.408 -3.795 -3.679 1.00 92.81 84 THR A N 1
ATOM 677 C CA . THR A 1 84 ? 15.195 -4.829 -4.698 1.00 92.81 84 THR A CA 1
ATOM 678 C C . THR A 1 84 ? 15.876 -4.453 -6.005 1.00 92.81 84 THR A C 1
ATOM 680 O O . THR A 1 84 ? 16.116 -3.275 -6.266 1.00 92.81 84 THR A O 1
ATOM 683 N N . LYS A 1 85 ? 16.205 -5.451 -6.826 1.00 93.31 85 LYS A N 1
ATOM 684 C CA . LYS A 1 85 ? 16.842 -5.234 -8.124 1.00 93.31 85 LYS A CA 1
ATOM 685 C C . LYS A 1 85 ? 15.775 -5.113 -9.208 1.00 93.31 85 LYS A C 1
ATOM 687 O O . LYS A 1 85 ? 14.988 -6.038 -9.391 1.00 93.31 85 LYS A O 1
ATOM 692 N N . LYS A 1 86 ? 15.776 -4.006 -9.947 1.00 85.44 86 LYS A N 1
ATOM 693 C CA . LYS A 1 86 ? 14.940 -3.790 -11.133 1.00 85.44 86 LYS A CA 1
ATOM 694 C C . LYS A 1 86 ? 15.837 -3.310 -12.270 1.00 85.44 86 LYS A C 1
ATOM 696 O O . LYS A 1 86 ? 16.621 -2.392 -12.069 1.00 85.44 86 LYS A O 1
ATOM 701 N N . ASP A 1 87 ? 15.778 -3.977 -13.420 1.00 89.12 87 ASP A N 1
ATOM 702 C CA . ASP A 1 87 ? 16.540 -3.616 -14.629 1.00 89.12 87 ASP A CA 1
ATOM 703 C C . ASP A 1 87 ? 18.057 -3.446 -14.412 1.00 89.12 87 ASP A C 1
ATOM 705 O O . ASP A 1 87 ? 18.722 -2.655 -15.069 1.00 89.12 87 ASP A O 1
ATOM 709 N N . GLY A 1 88 ? 18.633 -4.210 -13.477 1.00 91.62 88 GLY A N 1
ATOM 710 C CA . GLY A 1 88 ? 20.062 -4.130 -13.155 1.00 91.62 88 GLY A CA 1
ATOM 711 C C . GLY A 1 88 ? 20.403 -3.221 -11.972 1.00 91.62 88 GLY A C 1
ATOM 712 O O . GLY A 1 88 ? 21.460 -3.416 -11.371 1.00 91.62 88 GLY A O 1
ATOM 713 N N . GLU A 1 89 ? 19.503 -2.323 -11.577 1.00 92.50 89 GLU A N 1
ATOM 714 C CA . GLU A 1 89 ? 19.725 -1.321 -10.533 1.00 92.50 89 GLU A CA 1
ATOM 715 C C . GLU A 1 89 ? 19.033 -1.682 -9.214 1.00 92.50 89 GLU A C 1
ATOM 717 O O . GLU A 1 89 ? 17.990 -2.337 -9.188 1.00 92.50 89 GLU A O 1
ATOM 722 N N . MET A 1 90 ? 19.620 -1.252 -8.093 1.00 94.81 90 MET A N 1
ATOM 723 C CA . MET A 1 90 ? 19.033 -1.428 -6.764 1.00 94.81 90 MET A CA 1
ATOM 724 C C . MET A 1 90 ? 18.103 -0.258 -6.447 1.00 94.81 90 MET A C 1
ATOM 726 O O . MET A 1 90 ? 18.559 0.868 -6.257 1.00 94.81 90 MET A O 1
ATOM 730 N N . ILE A 1 91 ? 16.809 -0.539 -6.330 1.00 93.31 91 ILE A N 1
ATOM 731 C CA . ILE A 1 91 ? 15.762 0.442 -6.036 1.00 93.31 91 ILE A CA 1
ATOM 732 C C . ILE A 1 91 ? 15.103 0.159 -4.682 1.00 93.31 91 ILE A C 1
ATOM 734 O O . ILE A 1 91 ? 15.103 -0.976 -4.203 1.00 93.31 91 ILE A O 1
ATOM 738 N N . ASP A 1 92 ? 14.522 1.184 -4.058 1.00 94.94 92 ASP A N 1
ATOM 739 C CA . ASP A 1 92 ? 13.666 1.012 -2.881 1.00 94.94 92 ASP A CA 1
ATOM 740 C C . ASP A 1 92 ? 12.241 0.664 -3.313 1.00 94.94 92 ASP A C 1
ATOM 742 O O . ASP A 1 92 ? 11.594 1.439 -4.022 1.00 94.94 92 ASP A O 1
ATOM 746 N N . ALA A 1 93 ? 11.722 -0.465 -2.840 1.00 93.88 93 ALA A N 1
ATOM 747 C CA . ALA A 1 93 ? 10.333 -0.873 -3.015 1.00 93.88 93 ALA A CA 1
ATOM 748 C C . ALA A 1 93 ? 9.580 -0.832 -1.679 1.00 93.88 93 ALA A C 1
ATOM 750 O O . ALA A 1 93 ? 10.172 -1.022 -0.616 1.00 93.88 93 ALA A O 1
ATOM 751 N N . ILE A 1 94 ? 8.268 -0.594 -1.742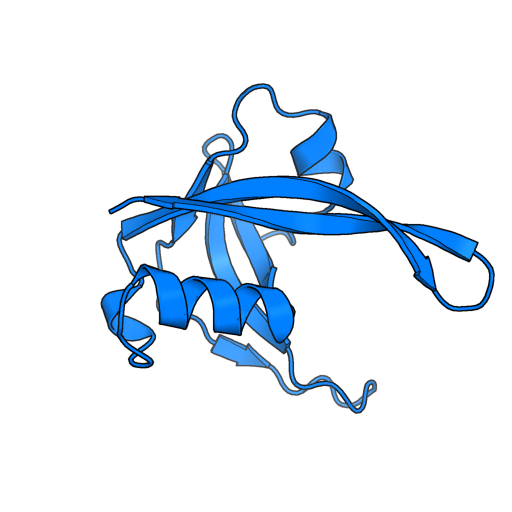 1.00 96.19 94 ILE A N 1
ATOM 752 C CA . ILE A 1 94 ? 7.384 -0.584 -0.570 1.00 96.19 94 ILE A CA 1
ATOM 753 C C . ILE A 1 94 ? 6.865 -2.003 -0.308 1.00 96.19 94 ILE A C 1
ATOM 755 O O . ILE A 1 94 ? 6.341 -2.661 -1.213 1.00 96.19 94 ILE A O 1
ATOM 759 N N . ASN A 1 95 ? 6.968 -2.446 0.942 1.00 96.75 95 ASN A N 1
ATOM 760 C CA . ASN A 1 95 ? 6.378 -3.678 1.461 1.00 96.75 95 ASN A CA 1
ATOM 761 C C . ASN A 1 95 ? 5.332 -3.354 2.538 1.00 96.75 95 ASN A C 1
ATOM 763 O O . ASN A 1 95 ? 5.425 -2.320 3.207 1.00 96.75 95 ASN A O 1
ATOM 767 N N . ILE A 1 96 ? 4.354 -4.240 2.716 1.00 97.81 96 ILE A N 1
ATOM 768 C CA . ILE A 1 96 ? 3.449 -4.198 3.868 1.00 97.81 96 ILE A CA 1
ATOM 769 C C . ILE A 1 96 ? 4.050 -5.091 4.951 1.00 97.81 96 ILE A C 1
ATOM 771 O O . ILE A 1 96 ? 4.183 -6.297 4.768 1.00 97.81 96 ILE A O 1
ATOM 775 N N . LYS A 1 97 ? 4.419 -4.487 6.078 1.00 97.69 97 LYS A N 1
ATOM 776 C CA . LYS A 1 97 ? 4.977 -5.195 7.232 1.00 97.69 97 LYS A CA 1
ATOM 777 C C . LYS A 1 97 ? 3.886 -5.851 8.076 1.00 97.69 97 LYS A C 1
ATOM 779 O O . LYS A 1 97 ? 4.079 -6.938 8.610 1.00 97.69 97 LYS A O 1
ATOM 784 N N . GLU A 1 98 ? 2.770 -5.151 8.246 1.00 97.88 98 GLU A N 1
ATOM 785 C CA . GLU A 1 98 ? 1.677 -5.538 9.138 1.00 97.88 98 GLU A CA 1
ATOM 786 C C . GLU A 1 98 ? 0.361 -4.937 8.631 1.00 97.88 98 GLU A C 1
ATOM 788 O O . GLU A 1 98 ? 0.356 -3.859 8.031 1.00 97.88 98 GLU A O 1
ATOM 793 N N . VAL A 1 99 ? -0.749 -5.622 8.896 1.00 97.94 99 VAL A N 1
ATOM 794 C CA . VAL A 1 99 ? -2.112 -5.162 8.614 1.00 97.94 99 VAL A CA 1
ATOM 795 C C . VAL A 1 99 ? -2.880 -5.113 9.933 1.00 97.94 99 VAL A C 1
ATOM 797 O O . VAL A 1 99 ? -2.843 -6.076 10.697 1.00 97.94 99 VAL A O 1
ATOM 800 N N . ARG A 1 100 ? -3.551 -3.992 10.213 1.00 96.56 100 ARG A N 1
ATOM 801 C CA . ARG A 1 100 ? -4.346 -3.774 11.431 1.00 96.56 100 ARG A CA 1
ATOM 802 C C . ARG A 1 100 ? -5.777 -3.380 11.077 1.00 96.56 100 ARG A C 1
ATOM 804 O O . ARG A 1 100 ? -5.974 -2.575 10.166 1.00 96.56 100 ARG A O 1
ATOM 811 N N . ASN A 1 101 ? -6.724 -3.917 11.844 1.00 84.94 101 ASN A N 1
ATOM 812 C CA . ASN A 1 101 ? -8.143 -3.552 11.822 1.00 84.94 101 ASN A CA 1
ATOM 813 C C . ASN A 1 101 ? -8.466 -2.531 12.913 1.00 84.94 101 ASN A C 1
ATOM 815 O O . ASN A 1 101 ? -7.817 -2.596 13.984 1.00 84.94 101 ASN A O 1
#

pLDDT: mean 90.99, std 11.82, range [44.31, 98.38]

Mean predicted aligned error: 4.23 Å

Foldseek 3Di:
DAAADDQVLCVPDPAQKWAFADQWDFDDDPVDPDTWTWGWTADPNGTHTYRAHPVQLVVQCVQVVDPRSRVRHGKIFRKDWDWDDDPNDTDIDIHGPDIDD

Secondary structure (DSSP, 8-state):
-PEEPPHHHHHH-S--EEEE-S--EEE--TTSS--EEEEEEEETTEEEEEEE-HHHHHHHHHHHT---GGGGTT-EEEEEEEEEEETTEEEEEEEEEEEE-

Radius of gyration: 13.19 Å; Cα contacts (8 Å, |Δi|>4): 190; chains: 1; bounding box: 35×29×33 Å